Protein AF-A0A0H3FI26-F1 (afdb_monomer)

Structure (mmCIF, N/CA/C/O backbone):
data_AF-A0A0H3FI26-F1
#
_entry.id   AF-A0A0H3FI26-F1
#
loop_
_atom_site.group_PDB
_atom_site.id
_atom_site.type_symbol
_atom_site.label_atom_id
_atom_site.label_alt_id
_atom_site.label_comp_id
_atom_site.label_asym_id
_atom_site.label_entity_id
_atom_site.label_seq_id
_atom_site.pdbx_PDB_ins_code
_atom_site.Cartn_x
_atom_site.Cartn_y
_atom_site.Cartn_z
_atom_site.occupancy
_atom_site.B_iso_or_equiv
_atom_site.auth_seq_id
_atom_site.auth_comp_id
_atom_site.auth_asym_id
_atom_site.auth_atom_id
_atom_site.pdbx_PDB_model_num
ATOM 1 N N 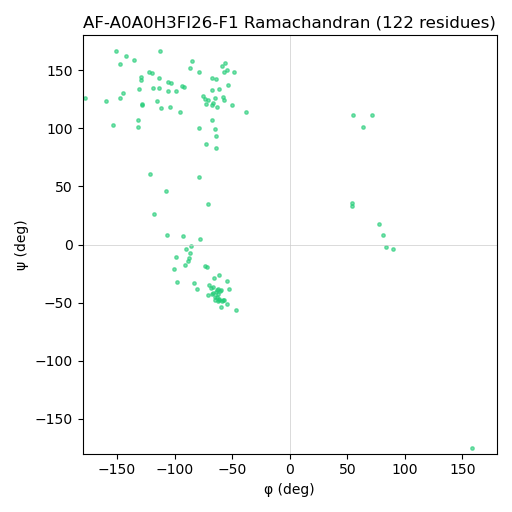. MET A 1 1 ? -24.797 -12.287 78.311 1.00 35.03 1 MET A N 1
ATOM 2 C CA . MET A 1 1 ? -23.456 -11.666 78.396 1.00 35.03 1 MET A CA 1
ATOM 3 C C . MET A 1 1 ? -22.508 -12.419 77.466 1.00 35.03 1 MET A C 1
ATOM 5 O O . MET A 1 1 ? -22.477 -13.633 77.575 1.00 35.03 1 MET A O 1
ATOM 9 N N . LYS A 1 2 ? -21.775 -11.674 76.615 1.00 35.19 2 LYS A N 1
ATOM 10 C CA . LYS A 1 2 ? -20.659 -12.051 75.704 1.00 35.19 2 LYS A CA 1
ATOM 11 C C . LYS A 1 2 ? -20.992 -13.034 74.562 1.00 35.19 2 LYS A C 1
ATOM 13 O O . LYS A 1 2 ? -21.278 -14.193 74.807 1.00 35.19 2 LYS A O 1
ATOM 18 N N . ASN A 1 3 ? -21.182 -12.537 73.333 1.00 42.16 3 ASN A N 1
ATOM 19 C CA . ASN A 1 3 ? -20.164 -12.250 72.295 1.00 42.16 3 ASN A CA 1
ATOM 20 C C . ASN A 1 3 ? -19.277 -13.447 71.950 1.00 42.16 3 ASN A C 1
ATOM 22 O O . ASN A 1 3 ? -18.396 -13.753 72.733 1.00 42.16 3 ASN A O 1
ATOM 26 N N . GLU A 1 4 ? -19.436 -13.974 70.735 1.00 41.25 4 GLU A N 1
ATOM 27 C CA . GLU A 1 4 ? -18.344 -14.392 69.843 1.00 41.25 4 GLU A CA 1
ATOM 28 C C . GLU A 1 4 ? -18.889 -14.280 68.403 1.00 41.25 4 GLU A C 1
ATOM 30 O O . GLU A 1 4 ? -19.719 -15.063 67.942 1.00 41.25 4 GLU A O 1
ATOM 35 N N . MET A 1 5 ? -18.474 -13.211 67.728 1.00 45.34 5 MET A N 1
ATOM 36 C CA . MET A 1 5 ? -18.690 -12.925 66.313 1.00 45.34 5 MET A CA 1
ATOM 37 C C . MET A 1 5 ? -17.750 -13.819 65.492 1.00 45.34 5 MET A C 1
ATOM 39 O O . MET A 1 5 ? -16.542 -13.782 65.710 1.00 45.34 5 MET A O 1
ATOM 43 N N . ARG A 1 6 ? -18.257 -14.569 64.503 1.00 42.56 6 ARG A N 1
ATOM 44 C CA . ARG A 1 6 ? -17.418 -15.098 63.414 1.00 42.56 6 ARG A CA 1
ATOM 45 C C . ARG A 1 6 ? -18.048 -14.832 62.054 1.00 42.56 6 ARG A C 1
ATOM 47 O O . ARG A 1 6 ? -19.045 -15.422 61.656 1.00 42.56 6 ARG A O 1
ATOM 54 N N . ILE A 1 7 ? -17.407 -13.889 61.376 1.00 52.62 7 ILE A N 1
ATOM 55 C CA . ILE A 1 7 ? -17.560 -13.494 59.982 1.00 52.62 7 ILE A CA 1
ATOM 56 C C . ILE A 1 7 ? -17.091 -14.654 59.098 1.00 52.62 7 ILE A C 1
ATOM 58 O O . ILE A 1 7 ? -15.946 -15.084 59.213 1.00 52.62 7 ILE A O 1
ATOM 62 N N . THR A 1 8 ? -17.949 -15.168 58.220 1.00 41.97 8 THR A N 1
ATOM 63 C CA . THR A 1 8 ? -17.603 -15.989 57.037 1.00 41.97 8 THR A CA 1
ATOM 64 C C . THR A 1 8 ? -18.925 -16.291 56.320 1.00 41.97 8 THR A C 1
ATOM 66 O O . THR A 1 8 ? -19.859 -16.755 56.947 1.00 41.97 8 THR A O 1
ATOM 69 N N . MET A 1 9 ? -19.167 -16.038 55.039 1.00 39.88 9 MET A N 1
ATOM 70 C CA . MET A 1 9 ? -18.301 -15.902 53.881 1.00 39.88 9 MET A CA 1
ATOM 71 C C . MET A 1 9 ? -18.924 -14.875 52.925 1.00 39.88 9 MET A C 1
ATOM 73 O O . MET A 1 9 ? -20.059 -15.042 52.480 1.00 39.88 9 MET A O 1
ATOM 77 N N . LEU A 1 10 ? -18.155 -13.857 52.543 1.00 42.50 10 LEU A N 1
ATOM 78 C CA . LEU A 1 10 ? -18.459 -12.994 51.406 1.00 42.50 10 LEU A CA 1
ATOM 79 C C . LEU A 1 10 ? -18.199 -13.807 50.120 1.00 42.50 10 LEU A C 1
ATOM 81 O O . LEU A 1 10 ? -17.090 -13.828 49.588 1.00 42.50 10 LEU A O 1
ATOM 85 N N . ARG A 1 11 ? -19.188 -14.577 49.652 1.00 49.78 11 ARG A N 1
ATOM 86 C CA . ARG A 1 11 ? -19.075 -15.324 48.390 1.00 49.78 11 ARG A CA 1
ATOM 87 C C . ARG A 1 11 ? -19.298 -14.382 47.202 1.00 49.78 11 ARG A C 1
ATOM 89 O O . ARG A 1 11 ? -20.427 -14.149 46.800 1.00 49.78 11 ARG A O 1
ATOM 96 N N . LYS A 1 12 ? -18.164 -13.980 46.615 1.00 49.66 12 LYS A N 1
ATOM 97 C CA . LYS A 1 12 ? -17.933 -13.609 45.206 1.00 49.66 12 LYS A CA 1
ATOM 98 C C . LYS A 1 12 ? -18.540 -12.281 44.719 1.00 49.66 12 LYS A C 1
ATOM 100 O O . LYS A 1 12 ? -19.700 -12.231 44.332 1.00 49.66 12 LYS A O 1
ATOM 105 N N . PRO A 1 13 ? -17.648 -11.320 44.433 1.00 46.94 13 PRO A N 1
ATOM 106 C CA . PRO A 1 13 ? -17.667 -10.658 43.140 1.00 46.94 13 PRO A CA 1
ATOM 107 C C . PRO A 1 13 ? -16.304 -10.853 42.458 1.00 46.94 13 PRO A C 1
ATOM 109 O O . PRO A 1 13 ? -15.604 -9.900 42.150 1.00 46.94 13 PRO A O 1
ATOM 112 N N . ILE A 1 14 ? -15.907 -12.106 42.207 1.00 52.31 14 ILE A N 1
ATOM 113 C CA . ILE A 1 14 ? -14.738 -12.417 41.350 1.00 52.31 14 ILE A CA 1
ATOM 114 C C . ILE A 1 14 ? -15.114 -12.273 39.854 1.00 52.31 14 ILE A C 1
ATOM 116 O O . ILE A 1 14 ? -14.327 -12.564 38.966 1.00 52.31 14 ILE A O 1
ATOM 120 N N . LEU A 1 15 ? -16.331 -11.811 39.544 1.00 46.50 15 LEU A N 1
ATOM 121 C CA . LEU A 1 15 ? -16.800 -11.689 38.163 1.00 46.50 15 LEU A CA 1
ATOM 122 C C . LEU A 1 15 ? -16.458 -10.339 37.506 1.00 46.50 15 LEU A C 1
ATOM 124 O O . LEU A 1 15 ? -16.540 -10.234 36.290 1.00 46.50 15 LEU A O 1
ATOM 128 N N . LEU A 1 16 ? -16.054 -9.318 38.273 1.00 46.91 16 LEU A N 1
ATOM 129 C CA . LEU A 1 16 ? -15.792 -7.972 37.733 1.00 46.91 16 LEU A CA 1
ATOM 130 C C . LEU A 1 16 ? -14.314 -7.660 37.458 1.00 46.91 16 LEU A C 1
ATOM 132 O O . LEU A 1 16 ? -14.023 -6.683 36.778 1.00 46.91 16 LEU A O 1
ATOM 136 N N . THR A 1 17 ? -13.375 -8.497 37.903 1.00 46.38 17 THR A N 1
ATOM 137 C CA . THR A 1 17 ? -11.938 -8.329 37.611 1.00 46.38 17 THR A CA 1
ATOM 138 C C . THR A 1 17 ? -11.470 -9.025 36.332 1.00 46.38 17 THR A C 1
ATOM 140 O O . THR A 1 17 ? -10.321 -8.844 35.943 1.00 46.38 17 THR A O 1
ATOM 143 N N . LEU A 1 18 ? -12.333 -9.780 35.639 1.00 47.19 18 LEU A N 1
ATOM 144 C CA . LEU A 1 18 ? -11.966 -10.451 34.382 1.00 47.19 18 LEU A CA 1
ATOM 145 C C . LEU A 1 18 ? -12.141 -9.580 33.123 1.00 47.19 18 LEU A C 1
ATOM 147 O O . LEU A 1 18 ? -11.736 -9.998 32.044 1.00 47.19 18 LEU A O 1
ATOM 151 N N . ILE A 1 19 ? -12.727 -8.383 33.237 1.00 53.88 19 ILE A N 1
ATOM 152 C CA . ILE A 1 19 ? -13.053 -7.528 32.077 1.00 53.88 19 ILE A CA 1
ATOM 153 C C . ILE A 1 19 ? -11.881 -6.611 31.663 1.00 53.88 19 ILE A C 1
ATOM 155 O O . ILE A 1 19 ? -11.887 -6.072 30.564 1.00 53.88 19 ILE A O 1
ATOM 159 N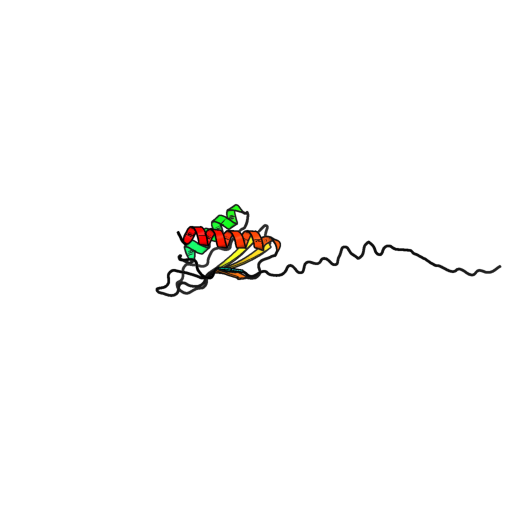 N . PHE A 1 20 ? -10.819 -6.487 32.467 1.00 46.34 20 PHE A N 1
ATOM 160 C CA . PHE A 1 20 ? -9.705 -5.560 32.188 1.00 46.34 20 PHE A CA 1
ATOM 161 C C . PHE A 1 20 ? -8.392 -6.213 31.719 1.00 46.34 20 PHE A C 1
ATOM 163 O O . PHE A 1 20 ? -7.383 -5.528 31.588 1.00 46.34 20 PHE A O 1
ATOM 170 N N . LEU A 1 21 ? -8.386 -7.518 31.430 1.00 45.56 21 LEU A N 1
ATOM 171 C CA . LEU A 1 21 ? -7.178 -8.260 31.029 1.00 45.56 21 LEU A CA 1
ATOM 172 C C . LEU A 1 21 ? -7.258 -8.859 29.620 1.00 45.56 21 LEU A C 1
ATOM 174 O O . LEU A 1 21 ? -6.554 -9.809 29.299 1.00 45.56 21 LEU A O 1
ATOM 178 N N . ILE A 1 22 ? -8.071 -8.253 28.756 1.00 51.81 22 ILE A N 1
ATOM 179 C CA . ILE A 1 22 ? -7.926 -8.378 27.301 1.00 51.81 22 ILE A CA 1
ATOM 180 C C . ILE A 1 22 ? -7.393 -7.040 26.773 1.00 51.81 22 ILE A C 1
ATOM 182 O O . ILE A 1 22 ? -7.920 -6.464 25.828 1.00 51.81 22 ILE A O 1
ATOM 186 N N . SER A 1 23 ? -6.366 -6.494 27.436 1.00 49.69 23 SER A N 1
ATOM 187 C CA . SER A 1 23 ? -5.520 -5.490 26.797 1.00 49.69 23 SER A CA 1
ATOM 188 C C . SER A 1 23 ? -4.825 -6.217 25.663 1.00 49.69 23 SER A C 1
ATOM 190 O O . SER A 1 23 ? -3.897 -6.993 25.889 1.00 49.69 23 SER A O 1
ATOM 192 N N . ALA A 1 24 ? -5.380 -6.029 24.472 1.00 46.81 24 ALA A N 1
ATOM 193 C CA . ALA A 1 24 ? -4.881 -6.518 23.214 1.00 46.81 24 ALA A CA 1
ATOM 194 C C . ALA A 1 24 ? -3.350 -6.443 23.195 1.00 46.81 24 ALA A C 1
ATOM 196 O O . ALA A 1 24 ? -2.768 -5.361 23.162 1.00 46.81 24 ALA A O 1
ATOM 197 N N . CYS A 1 25 ? -2.693 -7.602 23.153 1.00 44.47 25 CYS A N 1
ATOM 198 C CA . CYS A 1 25 ? -1.532 -7.691 22.284 1.00 44.47 25 CYS A CA 1
ATOM 199 C C . CYS A 1 25 ? -2.092 -7.507 20.873 1.00 44.47 25 CYS A C 1
ATOM 201 O O . CYS A 1 25 ? -2.442 -8.486 20.221 1.00 44.47 25 CYS A O 1
ATOM 203 N N . ALA A 1 26 ? -2.290 -6.246 20.473 1.00 54.97 26 ALA A N 1
ATOM 204 C CA . ALA A 1 26 ? -2.418 -5.877 19.079 1.00 54.97 26 ALA A CA 1
ATOM 205 C C . ALA A 1 26 ? -1.053 -6.213 18.483 1.00 54.97 26 ALA A C 1
ATOM 207 O O . ALA A 1 26 ? -0.080 -5.486 18.680 1.00 54.97 26 ALA A O 1
ATOM 208 N N . GLY A 1 27 ? -0.945 -7.419 17.935 1.00 57.94 27 GLY A N 1
ATOM 209 C CA . GLY A 1 27 ? 0.302 -7.904 17.381 1.00 57.94 27 GLY A CA 1
ATOM 210 C C . GLY A 1 27 ? 0.535 -7.148 16.090 1.00 57.94 27 GLY A C 1
ATOM 211 O O . GLY A 1 27 ? -0.302 -7.197 15.193 1.00 57.94 27 GLY A O 1
ATOM 212 N N . GLU A 1 28 ? 1.652 -6.438 15.992 1.00 67.69 28 GLU A N 1
ATOM 213 C CA . GLU A 1 28 ? 2.083 -5.888 14.714 1.00 67.69 28 GLU A CA 1
ATOM 214 C C . GLU A 1 28 ? 2.221 -7.040 13.713 1.00 67.69 28 GLU A C 1
ATOM 216 O O . GLU A 1 28 ? 2.918 -8.028 13.967 1.00 67.69 28 GLU A O 1
ATOM 221 N N . LYS A 1 29 ? 1.520 -6.936 12.584 1.00 79.75 29 LYS A N 1
ATOM 222 C CA . LYS A 1 29 ? 1.599 -7.916 11.501 1.00 79.75 29 LYS A CA 1
ATOM 223 C C . LYS A 1 29 ? 2.406 -7.341 10.349 1.00 79.75 29 LYS A C 1
ATOM 225 O O . LYS A 1 29 ? 2.155 -6.234 9.891 1.00 79.75 29 LYS A O 1
ATOM 230 N N . ASN A 1 30 ? 3.353 -8.121 9.851 1.00 85.12 30 ASN A N 1
ATOM 231 C CA . ASN A 1 30 ? 4.155 -7.763 8.689 1.00 85.12 30 ASN A CA 1
ATOM 232 C C . ASN A 1 30 ? 3.897 -8.802 7.601 1.00 85.12 30 ASN A C 1
ATOM 234 O O . ASN A 1 30 ? 3.853 -10.000 7.885 1.00 85.12 30 ASN A O 1
ATOM 238 N N . PHE A 1 31 ? 3.690 -8.348 6.374 1.00 86.69 31 PHE A N 1
ATOM 239 C CA . PHE A 1 31 ? 3.505 -9.194 5.203 1.00 86.69 31 PHE A CA 1
ATOM 240 C C . PHE A 1 31 ? 4.190 -8.547 4.003 1.00 86.69 31 PHE A C 1
ATOM 242 O O . PHE A 1 31 ? 4.545 -7.367 4.032 1.00 86.69 31 PHE A O 1
ATOM 249 N N . SER A 1 32 ? 4.428 -9.333 2.961 1.00 85.06 32 SER A N 1
ATOM 250 C CA . SER A 1 32 ? 5.126 -8.859 1.776 1.00 85.06 32 SER A CA 1
ATOM 251 C C . SER A 1 32 ? 4.636 -9.546 0.516 1.00 85.06 32 SER A C 1
ATOM 253 O O . SER A 1 32 ? 4.138 -10.670 0.537 1.00 85.06 32 SER A O 1
ATOM 255 N N . VAL A 1 33 ? 4.830 -8.848 -0.593 1.00 84.19 33 VAL A N 1
ATOM 256 C CA . VAL A 1 33 ? 4.805 -9.393 -1.941 1.00 84.19 33 VAL A CA 1
ATOM 257 C C . VAL A 1 33 ? 6.203 -9.232 -2.517 1.00 84.19 33 VAL A C 1
ATOM 259 O O . VAL A 1 33 ? 6.724 -8.120 -2.594 1.00 84.19 33 VAL A O 1
ATOM 262 N N . ASP A 1 34 ? 6.790 -10.343 -2.952 1.00 77.50 34 ASP A N 1
ATOM 263 C CA . ASP A 1 34 ? 8.195 -10.382 -3.375 1.00 77.50 34 ASP A CA 1
ATOM 264 C C . ASP A 1 34 ? 8.442 -9.707 -4.733 1.00 77.50 34 ASP A C 1
ATOM 266 O O . ASP A 1 34 ? 9.578 -9.377 -5.064 1.00 77.50 34 ASP A O 1
ATOM 270 N N . TYR A 1 35 ? 7.399 -9.512 -5.548 1.00 83.56 35 TYR A N 1
ATOM 271 C CA . TYR A 1 35 ? 7.559 -8.945 -6.885 1.00 83.56 35 TYR A CA 1
ATOM 272 C C . TYR A 1 35 ? 6.262 -8.353 -7.444 1.00 83.56 35 TYR A C 1
ATOM 274 O O . TYR A 1 35 ? 5.272 -9.071 -7.577 1.00 83.56 35 TYR A O 1
ATOM 282 N N . ILE A 1 36 ? 6.288 -7.076 -7.820 1.00 86.56 36 ILE A N 1
ATOM 283 C CA . ILE A 1 36 ? 5.287 -6.389 -8.650 1.00 86.56 36 ILE A CA 1
ATOM 284 C C . ILE A 1 36 ? 6.041 -5.700 -9.788 1.00 86.56 36 ILE A C 1
ATOM 286 O O . ILE A 1 36 ? 6.912 -4.872 -9.516 1.00 86.56 36 ILE A O 1
ATOM 290 N N . ASN A 1 37 ? 5.748 -6.046 -11.042 1.00 83.94 37 ASN A N 1
ATOM 291 C CA . ASN A 1 37 ? 6.492 -5.611 -12.228 1.00 83.94 37 ASN A CA 1
ATOM 292 C C . ASN A 1 37 ? 6.144 -4.182 -12.674 1.00 83.94 37 ASN A C 1
ATOM 294 O O . ASN A 1 37 ? 5.693 -3.964 -13.797 1.00 83.94 37 ASN A O 1
ATOM 298 N N . ASN A 1 38 ? 6.316 -3.194 -11.796 1.00 82.75 38 ASN A N 1
ATOM 299 C CA . ASN A 1 38 ? 5.889 -1.833 -12.096 1.00 82.75 38 ASN A CA 1
ATOM 300 C C . ASN A 1 38 ? 6.727 -0.752 -11.399 1.00 82.75 38 ASN A C 1
ATOM 302 O O . ASN A 1 38 ? 7.511 -1.019 -10.483 1.00 82.75 38 ASN A O 1
ATOM 306 N N . HIS A 1 39 ? 6.573 0.499 -11.837 1.00 81.75 39 HIS A N 1
ATOM 307 C CA . HIS A 1 39 ? 7.277 1.619 -11.228 1.00 81.75 39 HIS A CA 1
ATOM 308 C C . HIS A 1 39 ? 6.818 1.806 -9.768 1.00 81.75 39 HIS A C 1
ATOM 310 O O . HIS A 1 39 ? 5.624 1.687 -9.483 1.00 81.75 39 HIS A O 1
ATOM 316 N N . PRO A 1 40 ? 7.713 2.162 -8.820 1.00 81.19 40 PRO A N 1
ATOM 317 C CA . PRO A 1 40 ? 7.322 2.394 -7.426 1.00 81.19 40 PRO A CA 1
ATOM 318 C C . PRO A 1 40 ? 6.196 3.422 -7.265 1.00 81.19 40 PRO A C 1
ATOM 320 O O . PRO A 1 40 ? 5.399 3.334 -6.334 1.00 81.19 40 PRO A O 1
ATOM 323 N N . TRP A 1 41 ? 6.130 4.407 -8.168 1.00 80.75 41 TRP A N 1
ATOM 324 C CA . TRP A 1 41 ? 5.034 5.375 -8.204 1.00 80.75 41 TRP A CA 1
ATOM 325 C C . TRP A 1 41 ? 3.683 4.731 -8.536 1.00 80.75 41 TRP A C 1
ATOM 327 O O . TRP A 1 41 ? 2.709 5.001 -7.839 1.00 80.75 41 TRP A O 1
ATOM 337 N N . ASP A 1 42 ? 3.627 3.855 -9.538 1.00 85.88 42 ASP A N 1
ATOM 338 C CA . ASP A 1 42 ? 2.387 3.197 -9.963 1.00 85.88 42 ASP A CA 1
ATOM 339 C C . ASP A 1 42 ? 1.885 2.215 -8.900 1.00 85.88 42 ASP A C 1
ATOM 341 O O . ASP A 1 42 ? 0.691 2.173 -8.598 1.00 85.88 42 ASP A O 1
ATOM 345 N N . ILE A 1 43 ? 2.810 1.517 -8.232 1.00 88.75 43 ILE A N 1
ATOM 346 C CA . ILE A 1 43 ? 2.511 0.687 -7.059 1.00 88.75 43 ILE A CA 1
ATOM 347 C C . ILE A 1 43 ? 1.903 1.544 -5.940 1.00 88.75 43 ILE A C 1
ATOM 349 O O . ILE A 1 43 ? 0.807 1.249 -5.463 1.00 88.75 43 ILE A O 1
ATOM 353 N N . ALA A 1 44 ? 2.572 2.633 -5.541 1.00 88.31 44 ALA A N 1
ATOM 354 C CA . ALA A 1 44 ? 2.077 3.527 -4.491 1.00 88.31 44 ALA A CA 1
ATOM 355 C C . ALA A 1 44 ? 0.713 4.138 -4.850 1.00 88.31 44 ALA A C 1
ATOM 357 O O . ALA A 1 44 ? -0.175 4.249 -4.000 1.00 88.31 44 ALA A O 1
ATOM 358 N N . TYR A 1 45 ? 0.526 4.507 -6.118 1.00 88.75 45 TYR A N 1
ATOM 359 C CA . TYR A 1 45 ? -0.729 5.050 -6.615 1.00 88.75 45 TYR A CA 1
ATOM 360 C C . TYR A 1 45 ? -1.859 4.021 -6.535 1.00 88.75 45 TYR A C 1
ATOM 362 O O . TYR A 1 45 ? -2.925 4.352 -6.011 1.00 88.75 45 TYR A O 1
ATOM 370 N N . CYS A 1 46 ? -1.630 2.785 -6.988 1.00 92.69 46 CYS A N 1
ATOM 371 C CA . CYS A 1 46 ? -2.615 1.711 -6.893 1.00 92.69 46 CYS A CA 1
ATOM 372 C C . CYS A 1 46 ? -3.024 1.449 -5.440 1.00 92.69 46 CYS A C 1
ATOM 374 O O . CYS A 1 46 ? -4.220 1.427 -5.125 1.00 92.69 46 CYS A O 1
ATOM 376 N N . LEU A 1 47 ? -2.038 1.309 -4.542 1.00 94.38 47 LEU A N 1
ATOM 377 C CA . LEU A 1 47 ? -2.296 1.077 -3.122 1.00 94.38 47 LEU A CA 1
ATOM 378 C C . LEU A 1 47 ? -3.162 2.204 -2.556 1.00 94.38 47 LEU A C 1
ATOM 380 O O . LEU A 1 47 ? -4.190 1.943 -1.936 1.00 94.38 47 LEU A O 1
ATOM 384 N N . ARG A 1 48 ? -2.805 3.463 -2.835 1.00 92.94 48 ARG A N 1
ATOM 385 C CA . ARG A 1 48 ? -3.570 4.630 -2.390 1.00 92.94 4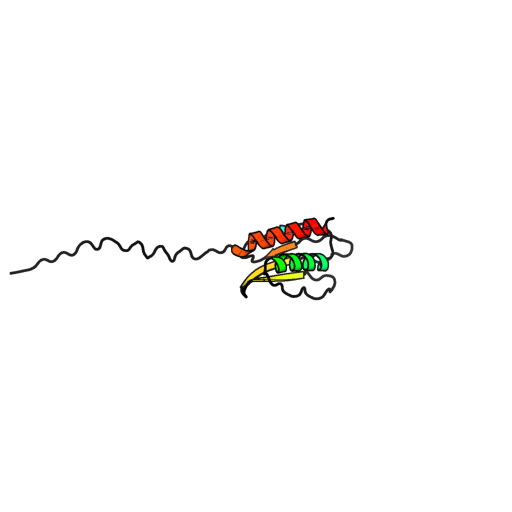8 ARG A CA 1
ATOM 386 C C . ARG A 1 48 ? -5.014 4.612 -2.884 1.00 92.94 48 ARG A C 1
ATOM 388 O O . ARG A 1 48 ? -5.914 4.857 -2.088 1.00 92.94 48 ARG A O 1
ATOM 395 N N . GLN A 1 49 ? -5.261 4.349 -4.168 1.00 94.25 49 GLN A N 1
ATOM 396 C CA . GLN A 1 49 ? -6.629 4.353 -4.704 1.00 94.25 49 GLN A CA 1
ATOM 397 C C . GLN A 1 49 ? -7.504 3.296 -4.023 1.00 94.25 49 GLN A C 1
ATOM 399 O O . GLN A 1 49 ? -8.605 3.604 -3.564 1.00 94.25 49 GLN A O 1
ATOM 404 N N . ASN A 1 50 ? -6.989 2.075 -3.888 1.00 96.62 50 ASN A N 1
ATOM 405 C CA . ASN A 1 50 ? -7.716 0.968 -3.275 1.00 96.62 50 ASN A CA 1
ATOM 406 C C . ASN A 1 50 ? -7.896 1.144 -1.751 1.00 96.62 50 ASN A C 1
ATOM 408 O O . ASN A 1 50 ? -8.950 0.817 -1.201 1.00 96.62 50 ASN A O 1
ATOM 412 N N . LEU A 1 51 ? -6.918 1.736 -1.057 1.00 96.50 51 LEU A N 1
ATOM 413 C CA . LEU A 1 51 ? -7.029 2.106 0.360 1.00 96.50 51 LEU A CA 1
ATOM 414 C C . LEU A 1 51 ? -8.053 3.227 0.584 1.00 96.50 51 LEU A C 1
ATOM 416 O O . LEU A 1 51 ? -8.880 3.132 1.494 1.00 96.50 51 LEU A O 1
ATOM 420 N N . ASN A 1 52 ? -8.062 4.249 -0.275 1.00 94.56 52 ASN A N 1
ATOM 421 C CA . ASN A 1 52 ? -9.021 5.352 -0.203 1.00 94.56 52 ASN A CA 1
ATOM 422 C C . ASN A 1 52 ?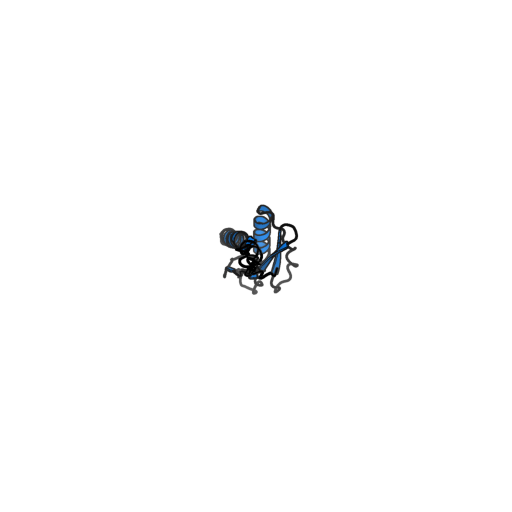 -10.468 4.855 -0.342 1.00 94.56 52 ASN A C 1
ATOM 424 O O . ASN A 1 52 ? -11.343 5.296 0.402 1.00 94.56 52 ASN A O 1
ATOM 428 N N . GLN A 1 53 ? -10.724 3.887 -1.231 1.00 95.56 53 GLN A N 1
ATOM 429 C CA . GLN A 1 53 ? -12.047 3.258 -1.374 1.00 95.56 53 GLN A CA 1
ATOM 430 C C . GLN A 1 53 ? -12.514 2.546 -0.094 1.00 95.56 53 GLN A C 1
ATOM 432 O O . GLN A 1 53 ? -13.712 2.421 0.152 1.00 95.56 53 GLN A O 1
ATOM 437 N N . LYS A 1 54 ? -11.575 2.108 0.751 1.00 95.44 54 LYS A N 1
ATOM 438 C CA . LYS A 1 54 ? -11.835 1.477 2.053 1.00 95.44 54 LYS A CA 1
ATOM 439 C C . LYS A 1 54 ? -11.850 2.482 3.218 1.00 95.44 54 LYS A C 1
ATOM 441 O O . LYS A 1 54 ? -11.939 2.076 4.383 1.00 95.44 54 LYS A O 1
ATOM 446 N N . GLY A 1 55 ? -11.776 3.782 2.927 1.00 96.50 55 GLY A N 1
ATOM 447 C CA . GLY A 1 55 ? -11.798 4.864 3.913 1.00 96.50 55 GLY A CA 1
ATOM 448 C C . GLY A 1 55 ? -10.476 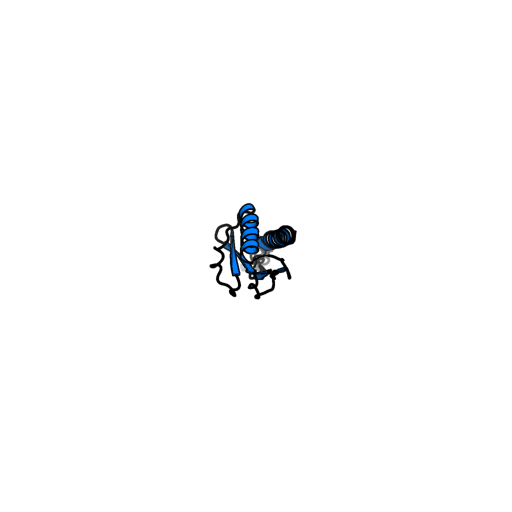5.073 4.653 1.00 96.50 55 GLY A C 1
ATOM 449 O O . GLY A 1 55 ? -10.479 5.674 5.725 1.00 96.50 55 GLY A O 1
ATOM 450 N N . TYR A 1 56 ? -9.368 4.553 4.124 1.00 97.06 56 TYR A N 1
ATOM 451 C CA . TYR A 1 56 ? -8.033 4.862 4.628 1.00 97.06 56 TYR A CA 1
ATOM 452 C C . TYR A 1 56 ? -7.506 6.150 3.994 1.00 97.06 56 TYR A C 1
ATOM 454 O O . TYR A 1 56 ? -7.934 6.566 2.920 1.00 97.06 56 TYR A O 1
ATOM 462 N N . GLN A 1 57 ? -6.557 6.766 4.678 1.00 94.69 57 GLN A N 1
ATOM 463 C CA . GLN A 1 57 ? -5.770 7.898 4.223 1.00 94.69 57 GLN A CA 1
ATOM 464 C C . GLN A 1 57 ? -4.326 7.421 4.090 1.00 94.69 57 GLN A C 1
ATOM 466 O O . GLN A 1 57 ? -3.856 6.619 4.897 1.00 94.69 57 GLN A O 1
ATOM 471 N N . THR A 1 58 ? -3.612 7.903 3.081 1.00 90.75 58 THR A N 1
ATOM 472 C CA . THR A 1 58 ? -2.191 7.591 2.911 1.00 90.75 58 THR A CA 1
ATOM 473 C C . THR A 1 58 ? -1.369 8.867 2.949 1.00 90.75 58 THR A C 1
ATOM 475 O O . THR A 1 58 ? -1.814 9.915 2.474 1.00 90.75 58 THR A O 1
ATOM 478 N N . GLY A 1 59 ? -0.146 8.773 3.467 1.00 79.81 59 GLY A N 1
ATOM 479 C CA . GLY A 1 59 ? 0.858 9.810 3.269 1.00 79.81 59 GLY A CA 1
ATOM 480 C C . GLY A 1 59 ? 1.094 10.072 1.778 1.00 79.81 59 GLY A C 1
ATOM 481 O O . GLY A 1 59 ? 0.822 9.220 0.923 1.00 79.81 59 GLY A O 1
ATOM 482 N N . THR A 1 60 ? 1.582 11.267 1.456 1.00 67.25 60 THR A N 1
ATOM 483 C CA . THR A 1 60 ? 2.074 11.561 0.107 1.00 67.25 60 THR A CA 1
ATOM 484 C C . THR A 1 60 ? 3.300 10.683 -0.140 1.00 67.25 60 THR A C 1
ATOM 486 O O . THR A 1 60 ? 4.215 10.733 0.682 1.00 67.25 60 THR A O 1
ATOM 489 N N . PRO A 1 61 ? 3.358 9.894 -1.227 1.00 58.16 61 PRO A N 1
ATOM 490 C CA . PRO A 1 61 ? 4.586 9.195 -1.576 1.00 58.16 61 PRO A CA 1
ATOM 491 C C . PRO A 1 61 ? 5.686 10.244 -1.755 1.00 58.16 61 PRO A C 1
ATOM 493 O O . PRO A 1 61 ? 5.479 11.217 -2.488 1.00 58.16 61 PRO A O 1
ATOM 496 N N . GLU A 1 62 ? 6.815 10.088 -1.061 1.00 53.44 62 GLU A N 1
ATOM 497 C CA . GLU A 1 62 ? 7.940 11.008 -1.218 1.00 53.44 62 GLU A CA 1
ATOM 498 C C . GLU A 1 62 ? 8.361 11.107 -2.694 1.00 53.44 62 GLU A C 1
ATOM 500 O O . GLU A 1 62 ? 8.148 10.190 -3.499 1.00 53.44 62 GLU A O 1
ATOM 505 N N . ASN A 1 63 ? 8.892 12.281 -3.041 1.00 51.88 63 ASN A N 1
ATOM 506 C CA . ASN A 1 63 ? 9.207 12.708 -4.399 1.00 51.88 63 ASN A CA 1
ATOM 507 C C . ASN A 1 63 ? 9.994 11.630 -5.167 1.00 51.88 63 ASN A C 1
ATOM 509 O O . ASN A 1 63 ? 10.788 10.901 -4.577 1.00 51.88 63 ASN A O 1
ATOM 513 N N . ASP A 1 64 ? 9.792 11.556 -6.484 1.00 49.81 64 ASP A N 1
ATOM 514 C CA . ASP A 1 64 ? 10.248 10.484 -7.391 1.00 49.81 64 ASP A CA 1
ATOM 515 C C . ASP A 1 64 ? 11.778 10.466 -7.638 1.00 49.81 64 ASP A C 1
ATOM 517 O O . ASP A 1 64 ? 12.265 10.181 -8.732 1.00 49.81 64 ASP A O 1
ATOM 521 N N . ALA A 1 65 ? 12.569 10.814 -6.622 1.00 51.25 65 ALA A N 1
ATOM 522 C CA . ALA A 1 65 ? 14.015 10.740 -6.656 1.00 51.25 65 ALA A CA 1
ATOM 523 C C . ALA A 1 65 ? 14.446 9.277 -6.827 1.00 51.25 65 ALA A C 1
ATOM 525 O O . ALA A 1 65 ? 14.169 8.408 -5.995 1.00 51.25 65 ALA A O 1
ATOM 526 N N . ALA A 1 66 ? 15.141 9.007 -7.932 1.00 48.50 66 ALA A N 1
ATOM 527 C CA . ALA A 1 66 ? 15.686 7.693 -8.227 1.00 48.50 66 ALA A CA 1
ATOM 528 C C . ALA A 1 66 ? 16.545 7.184 -7.052 1.00 48.50 66 ALA A C 1
ATOM 530 O O . ALA A 1 66 ? 17.377 7.918 -6.520 1.00 48.50 66 ALA A O 1
ATOM 531 N N . ASN A 1 67 ? 16.388 5.899 -6.716 1.00 51.16 67 ASN A N 1
ATOM 532 C CA . ASN A 1 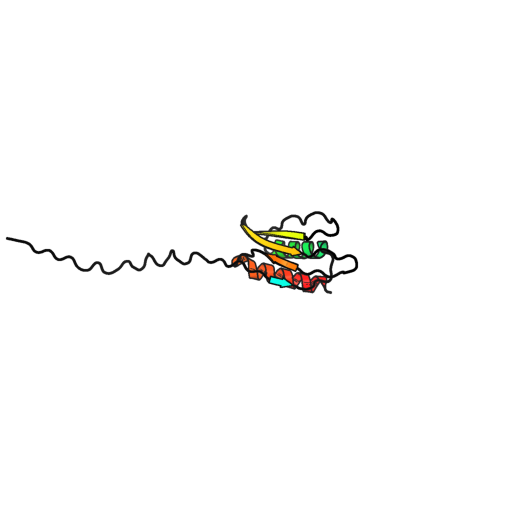67 ? 17.114 5.156 -5.671 1.00 51.16 67 ASN A CA 1
ATOM 533 C C . ASN A 1 67 ? 16.644 5.315 -4.213 1.00 51.16 67 ASN A C 1
ATOM 535 O O . ASN A 1 67 ? 17.314 4.775 -3.332 1.00 51.16 67 ASN A O 1
ATOM 539 N N . ILE A 1 68 ? 15.511 5.967 -3.942 1.00 58.78 68 ILE A N 1
ATOM 540 C CA . ILE A 1 68 ? 14.950 6.043 -2.583 1.00 58.78 68 ILE A CA 1
ATOM 541 C C . ILE A 1 68 ? 13.833 4.996 -2.424 1.00 58.78 68 ILE A C 1
ATOM 543 O O . ILE A 1 68 ? 12.991 4.834 -3.308 1.00 58.78 68 ILE A O 1
ATOM 547 N N . MET A 1 69 ? 13.876 4.234 -1.325 1.00 64.44 69 MET A N 1
ATOM 548 C CA . MET A 1 69 ? 12.780 3.356 -0.893 1.00 64.44 69 MET A CA 1
ATOM 549 C C . MET A 1 69 ? 11.553 4.220 -0.608 1.00 64.44 69 MET A C 1
ATOM 551 O O . MET A 1 69 ? 11.682 5.245 0.054 1.00 64.44 69 MET A O 1
ATOM 555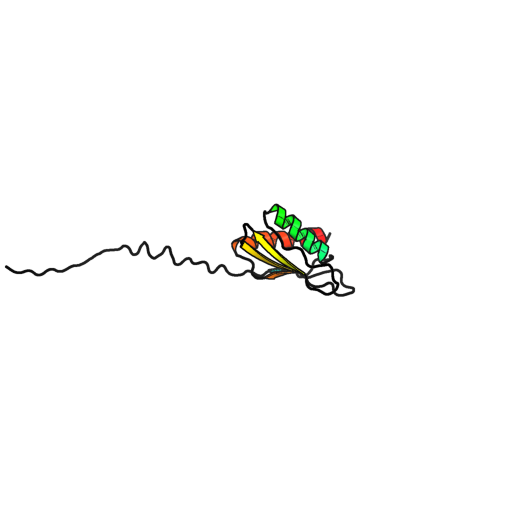 N N . LYS A 1 70 ? 10.372 3.833 -1.096 1.00 76.12 70 LYS A N 1
ATOM 556 C CA . LYS A 1 70 ? 9.163 4.621 -0.834 1.00 76.12 70 LYS A CA 1
ATOM 557 C C . LYS A 1 70 ? 8.426 4.061 0.363 1.00 76.12 70 LYS A C 1
ATOM 559 O O . LYS A 1 70 ? 7.885 2.958 0.299 1.00 76.12 70 LYS A O 1
ATOM 564 N N . GLU A 1 71 ? 8.372 4.852 1.422 1.00 86.56 71 GLU A N 1
ATOM 565 C CA . GLU A 1 71 ? 7.520 4.578 2.569 1.00 86.56 71 GLU A CA 1
ATOM 566 C C . GLU A 1 71 ? 6.161 5.257 2.389 1.00 86.56 71 GLU A C 1
ATOM 568 O O . GLU A 1 71 ? 6.068 6.416 1.980 1.00 86.56 71 GLU A O 1
ATOM 573 N N . MET A 1 72 ? 5.087 4.534 2.692 1.00 89.75 72 MET A N 1
ATOM 574 C CA . MET A 1 72 ? 3.731 5.063 2.660 1.00 89.75 72 MET A CA 1
ATOM 575 C C . MET A 1 72 ? 3.004 4.687 3.945 1.00 89.75 72 MET A C 1
ATOM 577 O O . MET A 1 72 ? 2.515 3.567 4.102 1.00 89.75 72 MET A O 1
ATOM 581 N N . THR A 1 73 ? 2.910 5.651 4.859 1.00 93.19 73 THR A N 1
ATOM 582 C CA . THR A 1 73 ? 2.091 5.531 6.067 1.00 93.19 73 THR A CA 1
ATOM 583 C C . THR A 1 73 ? 0.618 5.505 5.695 1.00 93.19 73 THR A C 1
ATOM 585 O O . THR A 1 73 ? 0.147 6.344 4.924 1.00 93.19 73 THR A O 1
ATOM 588 N N . VAL A 1 74 ? -0.114 4.563 6.273 1.00 95.12 74 VAL A N 1
ATOM 589 C CA . VAL A 1 74 ? -1.553 4.395 6.105 1.00 95.12 74 VAL A CA 1
ATOM 590 C C . VAL A 1 74 ? -2.222 4.686 7.437 1.00 95.12 74 VAL A C 1
ATOM 592 O O . VAL A 1 74 ? -1.781 4.199 8.477 1.00 95.12 74 VAL A O 1
ATOM 595 N N . SER A 1 75 ? -3.295 5.464 7.423 1.00 95.56 75 SER A N 1
ATOM 596 C CA . SER A 1 75 ? -4.085 5.791 8.604 1.00 95.56 75 SER A CA 1
ATOM 597 C C . SER A 1 75 ? -5.580 5.674 8.330 1.00 95.56 75 SER A C 1
ATOM 599 O O . SER A 1 75 ? -6.031 5.682 7.186 1.00 95.56 75 SER A O 1
ATOM 601 N N . LYS A 1 76 ? -6.373 5.524 9.388 1.00 96.00 76 LYS A N 1
ATOM 602 C CA . LYS A 1 76 ? -7.836 5.552 9.321 1.00 96.00 76 LYS A CA 1
ATOM 603 C C . LYS A 1 76 ? -8.362 6.197 10.588 1.00 96.00 76 LYS A C 1
ATOM 605 O O . LYS A 1 76 ? -7.941 5.838 11.680 1.00 96.00 76 LYS A O 1
ATOM 610 N N . ASN A 1 77 ? -9.260 7.169 10.438 1.00 94.44 77 ASN A N 1
ATOM 611 C CA . ASN A 1 77 ? -9.831 7.923 11.560 1.00 94.44 77 ASN A CA 1
ATOM 612 C C . ASN A 1 77 ? -8.773 8.566 12.485 1.00 94.44 77 ASN A C 1
ATOM 614 O O . ASN A 1 77 ? -8.991 8.682 13.686 1.00 94.44 77 ASN A O 1
ATOM 618 N N . GLY A 1 78 ? -7.632 8.989 11.928 1.00 90.88 78 GLY A N 1
ATOM 619 C CA . GLY A 1 78 ? -6.543 9.614 12.688 1.00 90.88 78 GLY A CA 1
ATOM 620 C C . GLY A 1 78 ? -5.568 8.643 13.364 1.00 90.88 78 GLY A C 1
ATOM 621 O O . GLY A 1 78 ? -4.583 9.101 13.934 1.00 90.88 78 GLY A O 1
ATOM 622 N N . GLU A 1 79 ? -5.785 7.329 13.264 1.00 94.00 79 GLU A N 1
ATOM 623 C CA . GLU A 1 79 ? -4.883 6.306 13.807 1.00 94.00 79 GLU A CA 1
ATOM 624 C C . GLU A 1 79 ? -4.046 5.658 12.702 1.00 94.00 79 GLU A C 1
ATOM 626 O O . GLU A 1 79 ? -4.555 5.364 11.617 1.00 94.00 79 GLU A O 1
ATOM 631 N N . THR A 1 80 ? -2.761 5.413 12.970 1.00 94.19 80 THR A N 1
ATOM 632 C CA . THR A 1 80 ? -1.874 4.701 12.041 1.00 94.19 80 THR A CA 1
ATOM 633 C C . THR A 1 80 ? -2.309 3.244 11.918 1.00 94.19 80 THR A C 1
ATOM 635 O O . THR A 1 80 ? -2.304 2.500 12.892 1.00 94.19 80 THR A O 1
ATOM 638 N N . ALA A 1 81 ? -2.658 2.842 10.700 1.00 95.31 81 ALA A N 1
ATOM 639 C CA . ALA A 1 81 ? -3.033 1.486 10.327 1.00 95.31 81 ALA A CA 1
ATOM 640 C C . ALA A 1 81 ? -1.812 0.599 10.053 1.00 95.31 81 ALA A C 1
ATOM 642 O O . ALA A 1 81 ? -1.859 -0.597 10.314 1.00 95.31 81 ALA A O 1
ATOM 643 N N . GLY A 1 82 ? -0.738 1.180 9.517 1.00 94.62 82 GLY A N 1
ATOM 644 C CA . GLY A 1 82 ? 0.495 0.490 9.152 1.00 94.62 82 GLY A CA 1
ATOM 645 C C . GLY A 1 82 ? 1.289 1.284 8.120 1.00 94.62 82 GLY A C 1
ATOM 646 O O . GLY A 1 82 ? 0.916 2.402 7.761 1.00 94.62 82 GLY A O 1
ATOM 647 N N . ILE A 1 83 ? 2.387 0.711 7.640 1.00 93.50 83 ILE A N 1
ATOM 648 C CA . ILE A 1 83 ? 3.286 1.345 6.671 1.00 93.50 83 ILE A CA 1
ATOM 649 C C . ILE A 1 83 ? 3.559 0.350 5.545 1.00 93.50 83 ILE A C 1
ATOM 651 O O . ILE A 1 83 ? 3.856 -0.807 5.826 1.00 93.50 83 ILE A O 1
ATOM 655 N N . TYR A 1 84 ? 3.483 0.792 4.290 1.00 93.00 84 TYR A N 1
ATOM 656 C CA . TYR A 1 84 ? 4.056 0.059 3.158 1.00 93.00 84 TYR A CA 1
ATOM 657 C C . TYR A 1 84 ? 5.468 0.553 2.873 1.00 93.00 84 TYR A C 1
ATOM 659 O O . TYR A 1 84 ? 5.690 1.761 2.814 1.00 93.00 84 TYR A O 1
ATOM 667 N N . TRP A 1 85 ? 6.390 -0.372 2.634 1.00 90.62 85 TRP A N 1
ATOM 668 C CA . TRP A 1 85 ? 7.720 -0.113 2.097 1.00 90.62 85 TRP A CA 1
ATOM 669 C C . TRP A 1 85 ? 7.798 -0.695 0.693 1.00 90.62 85 TRP A C 1
ATOM 671 O O . TRP A 1 85 ? 7.646 -1.897 0.498 1.00 90.62 85 TRP A O 1
ATOM 681 N N . ILE A 1 86 ? 8.000 0.170 -0.294 1.00 88.06 86 ILE A N 1
ATOM 682 C CA . ILE A 1 86 ? 8.155 -0.210 -1.696 1.00 88.06 86 ILE A CA 1
ATOM 683 C C . ILE A 1 86 ? 9.639 -0.101 -2.022 1.00 88.06 86 ILE A C 1
ATOM 685 O O . ILE A 1 86 ? 10.223 0.989 -1.938 1.00 88.06 86 ILE A O 1
ATOM 689 N N . ASP A 1 87 ? 10.245 -1.227 -2.397 1.00 82.38 87 ASP A N 1
ATOM 690 C CA . ASP A 1 87 ? 11.662 -1.272 -2.727 1.00 82.38 87 ASP A CA 1
ATOM 691 C C . ASP A 1 87 ? 12.012 -0.286 -3.842 1.00 82.38 87 ASP A C 1
ATOM 693 O O . ASP A 1 87 ? 11.229 0.001 -4.756 1.00 82.38 87 ASP A O 1
ATOM 697 N N . LYS A 1 88 ? 13.239 0.233 -3.772 1.00 71.06 88 LYS A N 1
ATOM 698 C CA . LYS A 1 88 ? 13.765 1.150 -4.779 1.00 71.06 88 LYS A CA 1
ATOM 699 C C . LYS A 1 88 ? 13.773 0.507 -6.163 1.00 71.06 88 LYS A C 1
ATOM 701 O O . LYS A 1 88 ? 13.964 -0.699 -6.331 1.00 71.06 88 LYS A O 1
ATOM 706 N N . ALA A 1 89 ? 13.701 1.358 -7.179 1.00 58.78 89 ALA A N 1
ATOM 707 C CA . ALA A 1 89 ? 14.027 0.939 -8.524 1.00 58.78 89 ALA A CA 1
ATOM 708 C C . ALA A 1 89 ? 15.517 0.621 -8.658 1.00 58.78 89 ALA A C 1
ATOM 710 O O . ALA A 1 89 ? 16.339 1.533 -8.681 1.00 58.78 89 ALA A O 1
ATOM 711 N N . THR A 1 90 ? 15.886 -0.661 -8.762 1.00 56.62 90 THR A N 1
ATOM 712 C CA . THR A 1 90 ? 17.248 -0.998 -9.199 1.00 56.62 90 THR A CA 1
ATOM 713 C C . THR A 1 90 ? 17.344 -0.650 -10.679 1.00 56.62 90 THR A C 1
ATOM 715 O O . THR A 1 90 ? 16.514 -1.113 -11.466 1.00 56.62 90 THR A O 1
ATOM 718 N N . VAL A 1 91 ? 18.316 0.182 -11.060 1.00 52.16 91 VAL A N 1
ATOM 719 C CA . VAL A 1 91 ? 18.552 0.589 -12.454 1.00 52.16 91 VAL A CA 1
ATOM 720 C C . VAL A 1 91 ? 18.606 -0.659 -13.347 1.00 52.16 91 VAL A C 1
ATOM 722 O O . VAL A 1 91 ? 19.420 -1.547 -13.115 1.00 52.16 91 VAL A O 1
ATOM 725 N N . GLY A 1 92 ? 17.705 -0.749 -14.331 1.00 53.78 92 GLY A N 1
ATOM 726 C CA . GLY A 1 92 ? 17.587 -1.897 -15.245 1.00 53.78 92 GLY A CA 1
ATOM 727 C C . GLY A 1 92 ? 16.653 -3.033 -14.795 1.00 53.78 92 GLY A C 1
ATOM 728 O O . GLY A 1 92 ? 16.422 -3.958 -15.565 1.00 53.78 92 GLY A O 1
ATOM 729 N N . SER A 1 93 ? 16.074 -2.964 -13.593 1.00 57.19 93 SER A N 1
ATOM 730 C CA . SER A 1 93 ? 15.017 -3.879 -13.131 1.00 57.19 93 SER A CA 1
ATOM 731 C C . SER A 1 93 ? 13.667 -3.166 -13.129 1.00 57.19 93 SER A C 1
ATOM 733 O O . SER A 1 93 ? 13.596 -2.004 -12.726 1.00 57.19 93 SER A O 1
ATOM 735 N N . ILE A 1 94 ? 12.594 -3.843 -13.535 1.00 60.03 94 ILE A N 1
ATOM 736 C CA . ILE A 1 94 ? 11.245 -3.251 -13.571 1.00 60.03 94 ILE A CA 1
ATOM 737 C C . ILE A 1 94 ? 10.438 -3.634 -12.321 1.00 60.03 94 ILE A C 1
ATOM 739 O O . ILE A 1 94 ? 9.710 -2.795 -11.806 1.00 60.03 94 ILE A O 1
ATOM 743 N N . GLY A 1 95 ? 10.641 -4.826 -11.749 1.00 67.12 95 GLY A N 1
ATOM 744 C CA . GLY A 1 95 ? 9.871 -5.259 -10.580 1.00 67.12 95 GLY A CA 1
ATOM 745 C C . GLY A 1 95 ? 10.404 -4.844 -9.209 1.00 67.12 95 GLY A C 1
ATOM 746 O O . GLY A 1 95 ? 11.609 -4.642 -9.024 1.00 67.12 95 GLY A O 1
ATOM 747 N N . ARG A 1 96 ? 9.483 -4.707 -8.249 1.00 80.56 96 ARG A N 1
ATOM 748 C CA . ARG A 1 96 ? 9.726 -4.268 -6.864 1.00 80.56 9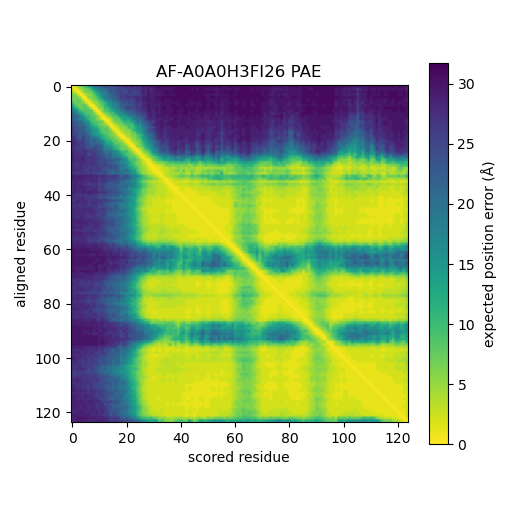6 ARG A CA 1
ATOM 749 C C . ARG A 1 96 ? 9.098 -5.229 -5.869 1.00 80.56 96 ARG A C 1
ATOM 751 O O . ARG A 1 96 ? 7.967 -5.662 -6.084 1.00 80.56 96 ARG A O 1
ATOM 758 N N . SER A 1 97 ? 9.784 -5.485 -4.766 1.00 87.19 97 SER A N 1
ATOM 759 C CA . SER A 1 97 ? 9.147 -6.050 -3.580 1.00 87.19 97 SER A CA 1
ATOM 760 C C . SER A 1 97 ? 8.413 -4.946 -2.825 1.00 87.19 97 SER A C 1
ATOM 762 O O . SER A 1 97 ? 8.819 -3.779 -2.829 1.00 87.19 97 SER A O 1
ATOM 764 N N . VAL A 1 98 ? 7.318 -5.321 -2.178 1.00 89.94 98 VAL A N 1
ATOM 765 C CA . VAL A 1 98 ? 6.573 -4.443 -1.281 1.00 89.94 98 VAL A CA 1
ATOM 766 C C . VAL A 1 98 ? 6.378 -5.180 0.030 1.00 89.94 98 VAL A C 1
ATOM 768 O O . VAL A 1 98 ? 5.776 -6.252 0.043 1.00 89.94 98 VAL A O 1
ATOM 771 N N . SER A 1 99 ? 6.873 -4.618 1.126 1.00 91.25 99 SER A N 1
ATOM 772 C CA . SER A 1 99 ? 6.662 -5.135 2.479 1.00 91.25 99 SER A CA 1
ATOM 773 C C . SER A 1 99 ? 5.795 -4.188 3.299 1.00 91.25 99 SER A C 1
ATOM 775 O O . SER A 1 99 ? 5.562 -3.038 2.921 1.00 91.25 99 SER A O 1
ATOM 777 N N . THR A 1 100 ? 5.303 -4.670 4.437 1.00 92.38 100 THR A N 1
ATOM 778 C CA . THR A 1 100 ? 4.596 -3.846 5.412 1.00 92.38 100 THR A CA 1
ATOM 779 C C . THR A 1 100 ? 5.244 -3.889 6.780 1.00 92.38 100 THR A C 1
ATOM 781 O O . THR A 1 100 ? 5.792 -4.910 7.192 1.00 92.38 100 THR A O 1
ATOM 784 N N . HIS A 1 101 ? 5.119 -2.774 7.494 1.00 91.25 101 HIS A N 1
ATOM 785 C CA . HIS A 1 101 ? 5.626 -2.591 8.846 1.00 91.25 101 HIS A CA 1
ATOM 786 C C . HIS A 1 101 ? 4.531 -2.046 9.761 1.00 91.25 101 HIS A C 1
ATOM 788 O O . HIS A 1 101 ? 3.707 -1.226 9.343 1.00 91.25 101 HIS A O 1
ATOM 794 N N . ASN A 1 102 ? 4.543 -2.494 11.018 1.00 91.88 102 ASN A N 1
ATOM 795 C CA . ASN A 1 102 ? 3.694 -2.000 12.105 1.00 91.88 102 ASN A CA 1
ATOM 796 C C . ASN A 1 102 ? 2.192 -2.021 11.762 1.00 91.88 102 ASN A C 1
ATOM 798 O O . ASN A 1 102 ? 1.451 -1.106 12.137 1.00 91.88 102 ASN A O 1
ATOM 802 N N . VAL A 1 103 ? 1.733 -3.032 11.008 1.00 94.56 103 VAL A N 1
ATOM 803 C CA . VAL A 1 103 ? 0.319 -3.114 10.624 1.00 94.56 103 VAL A CA 1
ATOM 804 C C . VAL A 1 103 ? -0.504 -3.531 11.826 1.00 94.56 103 VAL A C 1
ATOM 806 O O . VAL A 1 103 ? -0.265 -4.573 12.439 1.00 94.56 103 VAL A O 1
ATOM 809 N N . GLN A 1 104 ? -1.499 -2.713 12.135 1.00 94.38 104 GLN A N 1
ATOM 810 C CA . GLN A 1 104 ? -2.455 -2.975 13.190 1.00 94.38 104 GLN A CA 1
ATOM 811 C C . GLN A 1 104 ? -3.331 -4.174 12.828 1.00 94.38 104 GLN A C 1
ATOM 813 O O . GLN A 1 104 ? -3.765 -4.331 11.683 1.00 94.38 104 GLN A O 1
ATOM 818 N N . ASP A 1 105 ? -3.678 -4.983 13.827 1.00 93.31 105 ASP A N 1
ATOM 819 C CA . ASP A 1 105 ? -4.527 -6.165 13.646 1.00 93.31 105 ASP A CA 1
ATOM 820 C C . ASP A 1 105 ? -5.847 -5.856 12.924 1.00 93.31 105 ASP A C 1
ATOM 822 O O . ASP A 1 105 ? -6.300 -6.634 12.081 1.00 93.31 105 ASP A O 1
ATOM 826 N N . TRP A 1 106 ? -6.445 -4.699 13.221 1.00 93.94 106 TRP A N 1
ATOM 827 C CA . TRP A 1 106 ? -7.700 -4.253 12.617 1.00 93.94 106 TRP A CA 1
ATOM 828 C C . TRP A 1 106 ? -7.558 -3.825 11.149 1.00 93.94 106 TRP A C 1
ATOM 830 O O . TRP A 1 106 ? -8.556 -3.790 10.432 1.00 93.94 106 TRP A O 1
ATOM 840 N N . ALA A 1 107 ? -6.343 -3.514 10.688 1.00 95.31 107 ALA A N 1
ATOM 841 C CA . ALA A 1 107 ? -6.058 -3.086 9.320 1.00 95.31 107 ALA A CA 1
ATOM 842 C C . ALA A 1 107 ? -5.489 -4.204 8.438 1.00 95.31 107 ALA A C 1
ATOM 844 O O . ALA A 1 107 ? -5.599 -4.125 7.215 1.00 95.31 107 ALA A O 1
ATOM 845 N N . TYR A 1 108 ? -4.923 -5.248 9.052 1.00 94.31 108 TYR A N 1
ATOM 846 C CA . TYR A 1 108 ? -4.179 -6.310 8.375 1.00 94.31 108 TYR A CA 1
ATOM 847 C C . TYR A 1 108 ? -4.880 -6.854 7.130 1.00 94.31 108 TYR A C 1
ATOM 849 O O . TYR A 1 108 ? -4.324 -6.795 6.040 1.00 94.31 108 TYR A O 1
ATOM 857 N N . ARG A 1 109 ? -6.120 -7.341 7.272 1.00 95.19 109 ARG A N 1
ATOM 858 C CA . ARG A 1 109 ? -6.836 -7.995 6.167 1.00 95.19 109 ARG A CA 1
ATOM 859 C C . ARG A 1 109 ? -7.093 -7.041 5.001 1.00 95.19 109 ARG A C 1
ATOM 861 O O . ARG A 1 109 ? -7.022 -7.447 3.848 1.00 95.19 109 ARG A O 1
ATOM 868 N N . ASP A 1 110 ? -7.429 -5.791 5.302 1.00 96.88 110 ASP A N 1
ATOM 869 C CA . ASP A 1 110 ? -7.731 -4.802 4.271 1.00 96.88 110 ASP A CA 1
ATOM 870 C C . ASP A 1 110 ? -6.456 -4.391 3.530 1.00 96.88 110 ASP A C 1
ATOM 872 O O . ASP A 1 110 ? -6.462 -4.345 2.302 1.00 96.88 110 ASP A O 1
ATOM 876 N N . MET A 1 111 ? -5.361 -4.156 4.256 1.00 96.56 111 MET A N 1
ATOM 877 C CA . MET A 1 111 ? -4.068 -3.809 3.667 1.00 96.56 111 MET A CA 1
ATOM 878 C C . MET A 1 111 ? -3.466 -4.978 2.860 1.00 96.56 111 MET A C 1
ATOM 880 O O . MET A 1 111 ? -2.966 -4.775 1.753 1.00 96.56 111 MET A O 1
ATOM 884 N N . ASP A 1 112 ? -3.554 -6.210 3.358 1.00 96.44 112 ASP A N 1
ATOM 885 C CA . ASP A 1 112 ? -3.080 -7.402 2.645 1.00 96.44 112 ASP A CA 1
ATOM 886 C C . ASP A 1 112 ? -3.846 -7.631 1.335 1.00 96.44 112 ASP A C 1
ATOM 888 O O . ASP A 1 112 ? -3.246 -7.816 0.273 1.00 96.44 112 ASP A O 1
ATOM 892 N N . ALA A 1 113 ? -5.177 -7.509 1.382 1.00 96.12 113 ALA A N 1
ATOM 893 C CA . ALA A 1 113 ? -6.018 -7.635 0.198 1.00 96.12 113 ALA A CA 1
ATOM 894 C C . ALA A 1 113 ? -5.704 -6.560 -0.853 1.00 96.12 113 ALA A C 1
ATOM 896 O O . ALA A 1 113 ? -5.619 -6.875 -2.038 1.00 96.12 113 ALA A O 1
ATOM 897 N N . VAL A 1 114 ? -5.500 -5.305 -0.434 1.00 96.81 114 VAL A N 1
ATOM 898 C CA . VAL A 1 114 ? -5.136 -4.220 -1.359 1.00 96.81 114 VAL A CA 1
ATOM 899 C C . VAL A 1 114 ? -3.776 -4.471 -2.007 1.00 96.81 114 VAL A C 1
ATOM 901 O O . VAL A 1 114 ? -3.631 -4.253 -3.209 1.00 96.81 114 VAL A O 1
ATOM 904 N N . LEU A 1 115 ? -2.793 -4.969 -1.253 1.00 95.81 115 LEU A N 1
ATOM 905 C CA . LEU A 1 115 ? -1.478 -5.278 -1.810 1.00 95.81 115 LEU A CA 1
ATOM 906 C C . LEU A 1 115 ? -1.564 -6.354 -2.900 1.00 95.81 115 LEU A C 1
ATOM 908 O O . LEU A 1 115 ? -1.030 -6.174 -3.996 1.00 95.81 115 LEU A O 1
ATOM 912 N N . HIS A 1 116 ? -2.278 -7.443 -2.621 1.00 95.19 116 HIS A N 1
ATOM 913 C CA . HIS A 1 116 ? -2.467 -8.534 -3.575 1.00 95.19 116 HIS A CA 1
ATOM 914 C C . HIS A 1 116 ? -3.301 -8.120 -4.790 1.00 95.19 116 HIS A C 1
ATOM 916 O O . HIS A 1 116 ? -3.001 -8.534 -5.911 1.00 95.19 116 HIS A O 1
ATOM 922 N N . GLN A 1 117 ? -4.310 -7.270 -4.595 1.00 94.88 117 GLN A N 1
ATOM 923 C CA . GLN A 1 117 ? -5.080 -6.699 -5.694 1.00 94.88 117 GLN A CA 1
ATOM 924 C C . GLN A 1 117 ? -4.185 -5.849 -6.602 1.00 94.88 117 GLN A C 1
ATOM 926 O O . GLN A 1 117 ? -4.162 -6.071 -7.809 1.00 94.88 117 GLN A O 1
ATOM 931 N N . CYS A 1 118 ? -3.381 -4.950 -6.032 1.00 93.12 118 CYS A N 1
ATOM 932 C CA . CYS A 1 118 ? -2.465 -4.122 -6.812 1.00 93.12 118 CYS A CA 1
ATOM 933 C C . CYS A 1 118 ? -1.411 -4.935 -7.556 1.00 93.12 118 CYS A C 1
ATOM 935 O O . CYS A 1 118 ? -1.127 -4.634 -8.712 1.00 93.12 118 CYS A O 1
ATOM 937 N N . LYS A 1 119 ? -0.876 -6.000 -6.946 1.00 92.38 119 LYS A N 1
ATOM 938 C CA . LYS A 1 119 ? -0.034 -6.959 -7.669 1.00 92.38 119 LYS A CA 1
ATOM 939 C C . LYS A 1 119 ? -0.767 -7.504 -8.897 1.00 92.38 119 LYS A C 1
ATOM 941 O O . LYS A 1 119 ? -0.234 -7.469 -9.998 1.00 92.38 119 LYS A O 1
ATOM 946 N N . SER A 1 120 ? -1.991 -7.992 -8.706 1.00 92.56 120 SER A N 1
ATOM 947 C CA . SER A 1 120 ? -2.779 -8.597 -9.780 1.00 92.56 120 SER A CA 1
ATOM 948 C C . SER A 1 120 ? -3.179 -7.616 -10.885 1.00 92.56 120 SER A C 1
ATOM 950 O O . SER A 1 120 ? -3.409 -8.068 -12.001 1.00 92.56 120 SER A O 1
ATOM 952 N N . GLU A 1 121 ? -3.331 -6.324 -10.587 1.00 92.12 121 GLU A N 1
ATOM 953 C CA . GLU A 1 121 ? -3.666 -5.279 -11.567 1.00 92.12 121 GLU A CA 1
ATOM 954 C C . GLU A 1 121 ? -2.437 -4.809 -12.351 1.00 92.12 121 GLU A C 1
ATOM 956 O O . GLU A 1 121 ? -2.536 -4.546 -13.544 1.00 92.12 121 GLU A O 1
ATOM 961 N N . LEU A 1 122 ? -1.284 -4.706 -11.686 1.00 90.19 122 LEU A N 1
ATOM 962 C CA . LEU A 1 122 ? -0.066 -4.127 -12.258 1.00 90.19 122 LEU A CA 1
ATOM 963 C C . LEU A 1 122 ? 0.846 -5.143 -12.955 1.00 90.19 122 LEU A C 1
ATOM 965 O O . LEU A 1 122 ? 1.717 -4.722 -13.712 1.00 90.19 122 LEU A O 1
ATOM 969 N N . ASP A 1 123 ? 0.676 -6.440 -12.684 1.00 84.88 123 ASP A N 1
ATOM 970 C CA . ASP A 1 123 ? 1.396 -7.528 -13.367 1.00 84.88 123 ASP A CA 1
ATOM 971 C C . ASP A 1 123 ? 0.722 -7.977 -14.685 1.00 84.88 123 ASP A C 1
ATOM 973 O O . ASP A 1 123 ? 1.235 -8.887 -15.341 1.00 84.88 123 ASP A O 1
ATOM 977 N N . GLN A 1 124 ? -0.423 -7.387 -15.055 1.00 71.81 124 GLN A N 1
ATOM 978 C CA . GLN A 1 124 ? -1.111 -7.622 -16.339 1.00 71.81 124 GLN A CA 1
ATOM 979 C C . GLN A 1 124 ? -0.413 -6.905 -17.496 1.00 71.81 124 GLN A C 1
ATOM 981 O O . GLN A 1 124 ? -0.359 -7.512 -18.590 1.00 71.81 124 GLN A O 1
#

pLDDT: mean 75.9, std 20.14, range [35.03, 97.06]

Foldseek 3Di:
DDDDDDDDDPPDPPVPVVPPPPPDPQPFDKDKDAKAQAALVLLVVLLQVLLVVVQKHKDDFPDPPAQDWTKIFIGHPPHTQWIKTWGGDDVPGRMIMIMITRGGPVNVVSSVVSNVVSSVVRND

Secondary structure (DSSP, 8-state):
-------------TTSSSSS--------B--EEEEE-S-HHHHHHHHHHHHHHTT-EEPPPPP--TT--EEEEEEETTEEEEEEEEPP--TT---EEEEEESB-TTTHHHHHHHHHHHHHHH--

Radius of gyrati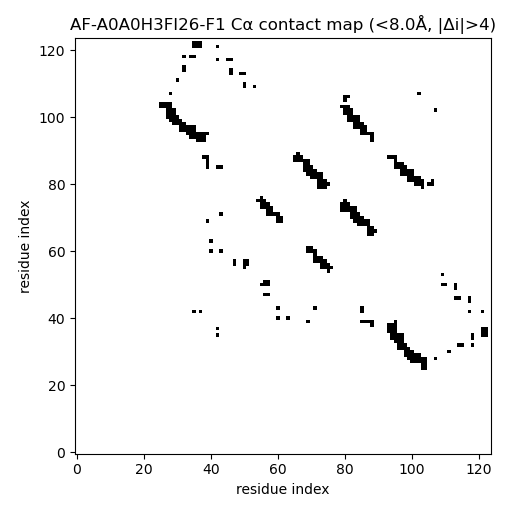on: 24.72 Å; Cα contacts (8 Å, |Δi|>4): 190; chains: 1; bounding box: 42×29×95 Å

Organism: Rahnella sp. (strain Y9602) (NCBI:txid2703885)

Sequence (124 aa):
MKNEMRITMLRKPILLTLIFLISACAGEKNFSVDYINNHPWDIAYCLRQNLNQKGYQTGTPENDAANIMKEMTVSKNGETAGIYWIDKATVGSIGRSVSTHNVQDWAYRDMDAVLHQCKSELDQ

Solvent-accessible surface area (backbone atoms only — not comparable to full-atom values): 7409 Å² total; per-residue (Å²): 136,84,88,84,90,79,93,83,77,92,81,73,79,76,75,71,73,68,77,75,76,75,72,70,81,67,52,66,47,66,56,71,45,83,66,30,61,41,56,61,65,58,51,54,49,45,42,46,56,54,37,44,78,72,61,35,47,62,53,76,68,66,76,90,57,86,69,51,63,42,57,35,46,30,26,44,96,91,39,78,31,26,30,39,40,32,44,39,65,51,90,95,51,60,55,26,36,36,39,36,43,66,16,31,62,91,34,42,69,62,55,52,50,35,52,55,48,40,37,64,65,55,63,109

Mean predicted aligned error: 12.47 Å

Nearest PDB structures (foldseek):
  4fpw-assembly3_B  TM=3.967E-01  e=4.604E-01  Micromonospora echinospora
  1ck3-assembly1_A  TM=3.038E-01  e=7.040E-01  Escherichia coli
  4r4s-assembly1_A  TM=3.693E-01  e=9.534E-01  Escherichia coli
  3jyi-assembly4_D  TM=3.004E-01  e=1.013E+00  Escherichia coli
  4c6y-assembly2_B  TM=2.440E-01  e=9.534E-01  synthetic construct